Protein AF-A0A7R8HCE3-F1 (afdb_monomer_lite)

Foldseek 3Di:
DQQADKDKDWDWADDPPDDTDTLFMAIDTQVQLCPDDQSKAAQAWEFTDDPVCPPPGTSDIDGDIDHDDDPPDDDDDDDPPVDDDSDHQVRHPDGPPQDSPHDDDDDDDDDDDDPDDDFPPPPPVVVVCVVPPDDDDRPDFDKDWDDDPRDIDIDHTDDPDD

InterPro domains:
  IPR000008 C2 domain [PF00168] (108-160)
  IPR012968 FerIin domain [PF08151] (49-98)
  IPR012968 FerIin domain [SM01202] (28-98)
  IPR035892 C2 domain superfamily [SSF49562] (6-79)
  IPR035892 C2 domain superfamily [SSF49562] (103-160)
  IPR037721 Ferlin family [PTHR12546] (2-160)

Radius of gyration: 26.59 Å; chains: 1; bounding box: 58×37×77 Å

Structure (mmCIF, N/CA/C/O backbone):
data_AF-A0A7R8HCE3-F1
#
_entry.id   AF-A0A7R8HCE3-F1
#
loop_
_atom_site.group_PDB
_atom_site.id
_atom_site.type_symbol
_atom_site.label_atom_id
_atom_site.label_alt_id
_atom_site.label_comp_id
_atom_site.label_asym_id
_atom_site.label_entity_id
_atom_site.label_seq_id
_atom_site.pdbx_PDB_ins_code
_atom_site.Cartn_x
_atom_site.Cartn_y
_atom_site.Cartn_z
_atom_site.occupancy
_atom_site.B_iso_or_equiv
_atom_site.auth_seq_id
_atom_site.auth_comp_id
_atom_site.auth_asym_id
_atom_site.auth_atom_id
_atom_site.pdbx_PDB_model_num
ATOM 1 N N . MET A 1 1 ? -14.133 4.708 -7.819 1.00 62.88 1 MET A N 1
ATOM 2 C CA . MET A 1 1 ? -15.234 4.477 -6.856 1.00 62.88 1 MET A CA 1
ATOM 3 C C . MET A 1 1 ? -14.655 4.618 -5.439 1.00 62.88 1 MET A C 1
ATOM 5 O O . MET A 1 1 ? -13.479 4.948 -5.345 1.00 62.88 1 MET A O 1
ATOM 9 N N . LEU A 1 2 ? -15.418 4.505 -4.338 1.00 77.56 2 LEU A N 1
ATOM 10 C CA . LEU A 1 2 ? -14.842 4.627 -2.975 1.00 77.56 2 LEU A CA 1
ATOM 11 C C . LEU A 1 2 ? -13.854 3.487 -2.671 1.00 77.56 2 LEU A C 1
ATOM 13 O O . LEU A 1 2 ? -12.803 3.730 -2.089 1.00 77.56 2 LEU A O 1
ATOM 17 N N . TYR A 1 3 ? -14.190 2.280 -3.123 1.00 80.31 3 TYR A N 1
ATOM 18 C CA . TYR A 1 3 ? -13.468 1.037 -2.859 1.00 80.31 3 TYR A CA 1
ATOM 19 C C . TYR A 1 3 ? -12.022 1.025 -3.380 1.00 80.31 3 TYR A C 1
ATOM 21 O O . TYR A 1 3 ? -11.148 0.482 -2.720 1.00 80.31 3 TYR A O 1
ATOM 29 N N . ASP A 1 4 ? -11.739 1.720 -4.486 1.00 85.25 4 ASP A N 1
ATOM 30 C CA . ASP A 1 4 ? -10.393 1.776 -5.084 1.00 85.25 4 ASP A CA 1
ATOM 31 C C . ASP A 1 4 ? -9.447 2.763 -4.376 1.00 85.25 4 ASP A C 1
ATOM 33 O O . ASP A 1 4 ? -8.289 2.927 -4.772 1.00 85.25 4 ASP A O 1
ATOM 37 N N . LYS A 1 5 ? -9.938 3.510 -3.377 1.00 91.88 5 LYS A N 1
ATOM 38 C CA . LYS A 1 5 ? -9.103 4.474 -2.655 1.00 91.88 5 LYS A CA 1
ATOM 39 C C . LYS A 1 5 ? -8.117 3.741 -1.755 1.00 91.88 5 LYS A C 1
ATOM 41 O O . LYS A 1 5 ? -8.475 2.785 -1.083 1.00 91.88 5 LYS A O 1
ATOM 46 N N . ILE A 1 6 ? -6.888 4.247 -1.700 1.00 91.62 6 ILE A N 1
ATOM 47 C CA . ILE A 1 6 ? -5.819 3.688 -0.872 1.00 91.62 6 ILE A CA 1
ATOM 48 C C . ILE A 1 6 ? -5.740 4.434 0.458 1.00 91.62 6 ILE A C 1
ATOM 50 O O . ILE A 1 6 ? -5.574 5.655 0.490 1.00 91.62 6 ILE A O 1
ATOM 54 N N . ILE A 1 7 ? -5.794 3.686 1.552 1.00 93.50 7 ILE A N 1
ATOM 55 C CA . ILE A 1 7 ? -5.424 4.125 2.893 1.00 93.50 7 ILE A CA 1
ATOM 56 C C . ILE A 1 7 ? -3.907 3.958 3.023 1.00 93.50 7 ILE A C 1
ATOM 58 O O . ILE A 1 7 ? -3.357 2.891 2.751 1.00 93.50 7 ILE A O 1
ATOM 62 N N . THR A 1 8 ? -3.212 5.026 3.417 1.00 93.94 8 THR A N 1
ATOM 63 C CA . THR A 1 8 ? -1.763 5.000 3.664 1.00 93.94 8 THR A CA 1
ATOM 64 C C . THR A 1 8 ? -1.494 5.329 5.124 1.00 93.94 8 THR A C 1
ATOM 66 O O . THR A 1 8 ? -1.828 6.419 5.584 1.00 93.94 8 THR A O 1
ATOM 69 N N . LEU A 1 9 ? -0.861 4.398 5.832 1.00 94.69 9 LEU A N 1
ATOM 70 C CA . LEU A 1 9 ? -0.357 4.588 7.186 1.00 94.69 9 LEU A CA 1
ATOM 71 C C . LEU A 1 9 ? 1.145 4.854 7.098 1.00 94.69 9 LEU A C 1
ATOM 73 O O . LEU A 1 9 ? 1.874 4.041 6.531 1.00 94.69 9 LEU A O 1
ATOM 77 N N . SER A 1 10 ? 1.612 5.974 7.646 1.00 93.75 10 SER A N 1
ATOM 78 C CA . SER A 1 10 ? 3.024 6.369 7.592 1.00 93.75 10 SER A CA 1
ATOM 79 C C . SER A 1 10 ? 3.507 6.825 8.959 1.00 93.75 10 SER A C 1
ATOM 81 O O . SER A 1 10 ? 2.860 7.646 9.607 1.00 93.75 10 SER A O 1
ATOM 83 N N . VAL A 1 11 ? 4.684 6.352 9.361 1.00 93.94 11 VAL A N 1
ATOM 84 C CA . VAL A 1 11 ? 5.384 6.842 10.552 1.00 93.94 11 VAL A CA 1
ATOM 85 C C . VAL A 1 11 ? 6.471 7.806 10.103 1.00 93.94 11 VAL A C 1
ATOM 87 O O . VAL A 1 11 ? 7.318 7.456 9.281 1.00 93.94 11 VAL A O 1
ATOM 90 N N . LEU A 1 12 ? 6.445 9.029 10.633 1.00 92.44 12 LEU A N 1
ATOM 91 C CA . LEU A 1 12 ? 7.403 10.074 10.289 1.00 92.44 12 LEU A CA 1
ATOM 92 C C . LEU A 1 12 ? 8.221 10.480 11.509 1.00 92.44 12 LEU A C 1
ATOM 94 O O . LEU A 1 12 ? 7.680 10.737 12.583 1.00 92.44 12 LEU A O 1
ATOM 98 N N . GLN A 1 13 ? 9.525 10.630 11.313 1.00 87.69 13 GLN A N 1
ATOM 99 C CA . GLN A 1 13 ? 10.395 11.283 12.275 1.00 87.69 13 GLN A CA 1
ATOM 100 C C . GLN A 1 13 ? 10.434 12.781 11.984 1.00 87.69 13 GLN A C 1
ATOM 102 O O . GLN A 1 13 ? 10.947 13.218 10.948 1.00 87.69 13 GLN A O 1
ATOM 107 N N . ARG A 1 14 ? 9.909 13.588 12.910 1.00 84.25 14 ARG A N 1
ATOM 108 C CA . ARG A 1 14 ? 9.976 15.049 12.805 1.00 84.25 14 ARG A CA 1
ATOM 109 C C . ARG A 1 14 ? 11.411 15.526 13.039 1.00 84.25 14 ARG A C 1
ATOM 111 O O . ARG A 1 14 ? 12.069 15.098 13.984 1.00 84.25 14 ARG A O 1
ATOM 118 N N . HIS A 1 15 ? 11.883 16.441 12.199 1.00 81.44 15 HIS A N 1
ATOM 119 C CA . HIS A 1 15 ? 13.077 17.245 12.453 1.00 81.44 15 HIS A CA 1
ATOM 120 C C . HIS A 1 15 ? 12.682 18.720 12.492 1.00 81.44 15 HIS A C 1
ATOM 122 O O . HIS A 1 15 ? 11.789 19.146 11.766 1.00 81.44 15 HIS A O 1
ATOM 128 N N . PHE A 1 16 ? 13.342 19.503 13.345 1.00 72.94 16 PHE A N 1
ATOM 129 C CA . PHE A 1 16 ? 12.984 20.905 13.587 1.00 72.94 16 PHE A CA 1
ATOM 130 C C . PHE A 1 16 ? 13.136 21.804 12.339 1.00 72.94 16 PHE A C 1
ATOM 132 O O . PHE A 1 16 ? 12.415 22.785 12.211 1.00 72.94 16 PHE A O 1
ATOM 139 N N . LEU A 1 17 ? 14.026 21.446 11.399 1.00 76.31 17 LEU A N 1
ATOM 140 C CA . LEU A 1 17 ? 14.407 22.280 10.242 1.00 76.31 17 LEU A CA 1
ATOM 141 C C . LEU A 1 17 ? 14.219 21.608 8.868 1.00 76.31 17 LEU A C 1
ATOM 143 O O . LEU A 1 17 ? 14.618 22.169 7.850 1.00 76.31 17 LEU A O 1
ATOM 147 N N . ARG A 1 18 ? 13.666 20.392 8.807 1.00 73.06 18 ARG A N 1
ATOM 148 C CA . ARG A 1 18 ? 13.462 19.645 7.552 1.00 73.06 18 ARG A CA 1
ATOM 149 C C . ARG A 1 18 ? 12.107 18.953 7.559 1.00 73.06 18 ARG A C 1
ATOM 151 O O . ARG A 1 18 ? 11.611 18.573 8.619 1.00 73.06 18 ARG A O 1
ATOM 158 N N . THR A 1 19 ? 11.547 18.746 6.369 1.00 73.06 19 THR A N 1
ATOM 159 C CA . THR A 1 19 ? 10.391 17.869 6.160 1.00 73.06 19 THR A CA 1
ATOM 160 C C . THR A 1 19 ? 10.686 16.508 6.797 1.00 73.06 19 THR A C 1
ATOM 162 O O . THR A 1 19 ? 11.785 15.976 6.630 1.00 73.06 19 THR A O 1
ATOM 165 N N . GLY A 1 20 ? 9.750 15.988 7.597 1.00 79.94 20 GLY A N 1
ATOM 166 C CA . GLY A 1 20 ? 9.967 14.766 8.374 1.00 79.94 20 GLY A CA 1
ATOM 167 C C . GLY A 1 20 ? 10.331 13.574 7.487 1.00 79.94 20 GLY A C 1
ATOM 168 O O . GLY A 1 20 ? 9.756 13.402 6.413 1.00 79.94 20 GLY A O 1
ATOM 169 N N . LYS A 1 21 ? 11.285 12.751 7.934 1.00 86.75 21 LYS A N 1
ATOM 170 C CA . LYS A 1 21 ? 11.687 11.529 7.225 1.00 86.75 21 LYS A CA 1
ATOM 171 C C . LYS A 1 21 ? 10.650 10.437 7.484 1.00 86.75 21 LYS A C 1
ATOM 173 O O . LYS A 1 21 ? 10.334 10.175 8.643 1.00 86.75 21 LYS A O 1
ATOM 178 N N . ILE A 1 22 ? 10.155 9.780 6.436 1.00 90.44 22 ILE A N 1
ATOM 179 C CA . ILE A 1 22 ? 9.320 8.581 6.584 1.00 90.44 22 ILE A CA 1
ATOM 180 C C . ILE A 1 22 ? 10.214 7.439 7.083 1.00 90.44 22 ILE A C 1
ATOM 182 O O . ILE A 1 22 ? 11.232 7.129 6.470 1.00 90.44 22 ILE A O 1
ATOM 186 N N . LEU A 1 23 ? 9.854 6.848 8.222 1.00 91.06 23 LEU A N 1
ATOM 187 C CA . LEU A 1 23 ? 10.533 5.680 8.793 1.00 91.06 23 LEU A CA 1
ATOM 188 C C . LEU A 1 23 ? 9.973 4.368 8.240 1.00 91.06 23 LEU A C 1
ATOM 190 O O . LEU A 1 23 ? 10.678 3.367 8.171 1.00 91.06 23 LEU A O 1
ATOM 194 N N . GLY A 1 24 ? 8.704 4.381 7.842 1.00 92.12 24 GLY A N 1
ATOM 195 C CA . GLY A 1 24 ? 8.050 3.254 7.206 1.00 92.12 24 GLY A CA 1
ATOM 196 C C . GLY A 1 24 ? 6.598 3.566 6.880 1.00 92.12 24 GLY A C 1
ATOM 197 O O . GLY A 1 24 ? 6.000 4.493 7.438 1.00 92.12 24 GLY A O 1
ATOM 198 N N . SER A 1 25 ? 6.047 2.794 5.950 1.00 92.94 25 SER A N 1
ATOM 199 C CA . SER A 1 25 ? 4.664 2.924 5.510 1.00 92.94 25 SER A CA 1
ATOM 200 C C . SER A 1 25 ? 4.006 1.571 5.266 1.00 92.94 25 SER A C 1
ATOM 202 O O . SER A 1 25 ? 4.676 0.586 4.941 1.00 92.94 25 SER A O 1
ATOM 204 N N . PHE A 1 26 ? 2.686 1.554 5.405 1.00 91.00 26 PHE A N 1
ATOM 205 C CA . PHE A 1 26 ? 1.801 0.455 5.052 1.00 91.00 26 PHE A CA 1
ATOM 206 C C . PHE A 1 26 ? 0.635 0.999 4.219 1.00 91.00 26 PHE A C 1
ATOM 208 O O . PHE A 1 26 ? 0.189 2.132 4.420 1.00 91.00 26 PHE A O 1
ATOM 215 N N . LYS A 1 27 ? 0.157 0.207 3.259 1.00 90.88 27 LYS A N 1
ATOM 216 C CA . LYS A 1 27 ? -0.935 0.582 2.359 1.00 90.88 27 LYS A CA 1
ATOM 217 C C . LYS A 1 27 ? -1.922 -0.565 2.225 1.00 90.88 27 LYS A C 1
ATOM 219 O O . LYS A 1 27 ? -1.506 -1.712 2.090 1.00 90.88 27 LYS A O 1
ATOM 224 N N . LEU A 1 28 ? -3.197 -0.210 2.193 1.00 91.19 28 LEU A N 1
ATOM 225 C CA . LEU A 1 28 ? -4.324 -1.076 1.874 1.00 91.19 28 LEU A CA 1
ATOM 226 C C . LEU A 1 28 ? -5.386 -0.250 1.149 1.00 91.19 28 LEU A C 1
ATOM 228 O O . LEU A 1 28 ? -5.404 0.974 1.275 1.00 91.19 28 LEU A O 1
ATOM 232 N N . ASP A 1 29 ? -6.263 -0.879 0.387 1.00 91.19 29 ASP A N 1
ATOM 233 C CA . ASP A 1 29 ? -7.425 -0.208 -0.189 1.00 91.19 29 ASP A CA 1
ATOM 234 C C . ASP A 1 29 ? -8.612 -0.183 0.790 1.00 91.19 29 ASP A C 1
ATOM 236 O O . ASP A 1 29 ? -8.671 -0.931 1.768 1.00 91.19 29 ASP A O 1
ATOM 240 N N . VAL A 1 30 ? -9.566 0.713 0.538 1.00 92.94 30 VAL A N 1
ATOM 241 C CA . VAL A 1 30 ? -10.784 0.847 1.348 1.00 92.94 30 VAL A CA 1
ATOM 242 C C . VAL A 1 30 ? -11.661 -0.405 1.253 1.00 92.94 30 VAL A C 1
ATOM 244 O O . VAL A 1 30 ? -12.321 -0.745 2.235 1.00 92.94 30 VAL A O 1
ATOM 247 N N . ALA A 1 31 ? -11.669 -1.106 0.115 1.00 91.19 31 ALA A N 1
ATOM 248 C CA . ALA A 1 31 ? -12.454 -2.330 -0.048 1.00 91.19 31 ALA A CA 1
ATOM 249 C C . ALA A 1 31 ? -12.016 -3.430 0.925 1.00 91.19 31 ALA A C 1
ATOM 251 O O . ALA A 1 31 ? -12.875 -4.110 1.477 1.00 91.19 31 ALA A O 1
ATOM 252 N N . THR A 1 32 ? -10.716 -3.529 1.203 1.00 91.44 32 THR A N 1
ATOM 253 C CA . THR A 1 32 ? -10.154 -4.456 2.196 1.00 91.44 32 THR A CA 1
ATOM 254 C C . THR A 1 32 ? -10.725 -4.231 3.601 1.00 91.44 32 THR A C 1
ATOM 256 O O . THR A 1 32 ? -10.975 -5.191 4.318 1.00 91.44 32 THR A O 1
ATOM 259 N N . VAL A 1 33 ? -10.958 -2.982 4.025 1.00 91.94 33 VAL A N 1
ATOM 260 C CA . VAL A 1 33 ? -11.590 -2.717 5.336 1.00 91.94 33 VAL A CA 1
ATOM 261 C C . VAL A 1 33 ? -13.091 -3.000 5.272 1.00 91.94 33 VAL A C 1
ATOM 263 O O . VAL A 1 33 ? -13.661 -3.580 6.189 1.00 91.94 33 VAL A O 1
ATOM 266 N N . MET A 1 34 ? -13.732 -2.622 4.163 1.00 90.38 34 MET A N 1
ATOM 267 C CA . MET A 1 34 ? -15.163 -2.842 3.939 1.00 90.38 34 MET A CA 1
ATOM 268 C C . MET A 1 34 ? -15.542 -4.327 3.859 1.00 90.38 34 MET A C 1
ATOM 270 O O . MET A 1 34 ? -16.690 -4.654 4.146 1.00 90.38 34 MET A O 1
ATOM 274 N N . SER A 1 35 ? -14.627 -5.224 3.475 1.00 90.44 35 SER A N 1
ATOM 275 C CA . SER A 1 35 ? -14.895 -6.668 3.428 1.00 90.44 35 SER A CA 1
ATOM 276 C C . SER A 1 35 ? -14.912 -7.334 4.805 1.00 90.44 35 SER A C 1
ATOM 278 O O . SER A 1 35 ? -15.423 -8.447 4.924 1.00 90.44 35 SER A O 1
ATOM 280 N N . GLN A 1 36 ? -14.383 -6.673 5.838 1.00 88.69 36 GLN A N 1
ATOM 281 C CA . GLN A 1 36 ? -14.373 -7.203 7.198 1.00 88.69 36 GLN A CA 1
ATOM 282 C C . GLN A 1 36 ? -15.753 -7.126 7.851 1.00 88.69 36 GLN A C 1
ATOM 284 O O . GLN A 1 36 ? -16.592 -6.290 7.498 1.00 88.69 36 GLN A O 1
ATOM 289 N N . GLU A 1 37 ? -15.955 -7.972 8.863 1.00 87.25 37 GLU A N 1
ATOM 290 C CA . GLU A 1 37 ? -17.100 -7.849 9.758 1.00 87.25 37 GLU A CA 1
ATOM 291 C C . GLU A 1 37 ? -17.139 -6.433 10.344 1.00 87.25 37 GLU A C 1
ATOM 293 O O . GLU A 1 37 ? -16.124 -5.883 10.775 1.00 87.25 37 GLU A O 1
ATOM 298 N N . ASP A 1 38 ? -18.320 -5.819 10.306 1.00 89.06 38 ASP A N 1
ATOM 299 C CA . ASP A 1 38 ? -18.557 -4.459 10.793 1.00 89.06 38 ASP A CA 1
ATOM 300 C C . ASP A 1 38 ? -17.710 -3.360 10.132 1.00 89.06 38 ASP A C 1
ATOM 302 O O . ASP A 1 38 ? -17.602 -2.258 10.671 1.00 89.06 38 ASP A O 1
ATOM 306 N N . HIS A 1 39 ? -17.144 -3.644 8.954 1.00 91.25 39 HIS A N 1
ATOM 307 C CA . HIS A 1 39 ? -16.309 -2.718 8.185 1.00 91.25 39 HIS A CA 1
ATOM 308 C C . HIS A 1 39 ? -15.143 -2.154 9.010 1.00 91.25 39 HIS A C 1
ATOM 310 O O . HIS A 1 39 ? -14.792 -0.973 8.892 1.00 91.25 39 HIS A O 1
ATOM 316 N N . GLN A 1 40 ? -14.557 -2.993 9.875 1.00 90.69 40 GLN A N 1
ATOM 317 C CA . GLN A 1 40 ? -13.515 -2.572 10.802 1.00 90.69 40 GLN A CA 1
ATOM 318 C C . GLN A 1 40 ? -12.368 -3.574 10.965 1.00 90.69 40 GLN A C 1
ATOM 320 O O . GLN A 1 40 ? -12.539 -4.788 10.950 1.00 90.69 40 GLN A O 1
ATOM 325 N N . PHE A 1 41 ? -11.186 -3.024 11.222 1.00 90.88 41 PHE A N 1
ATOM 326 C CA . PHE A 1 41 ? -10.060 -3.693 11.849 1.00 90.88 41 PHE A CA 1
ATOM 327 C C . PHE A 1 41 ? -9.926 -3.190 13.283 1.00 90.88 41 PHE A C 1
ATOM 329 O O . PHE A 1 41 ? -9.936 -1.981 13.517 1.00 90.88 41 PHE A O 1
ATOM 336 N N . TYR A 1 42 ? -9.747 -4.117 14.219 1.00 89.25 42 TYR A N 1
ATOM 337 C CA . TYR A 1 42 ? -9.495 -3.822 15.624 1.00 89.25 42 TYR A CA 1
ATOM 338 C C . TYR A 1 42 ? -8.207 -4.505 16.078 1.00 89.25 42 TYR A C 1
ATOM 340 O O . TYR A 1 42 ? -7.989 -5.681 15.776 1.00 89.25 42 TYR A O 1
ATOM 348 N N . HIS A 1 43 ? -7.352 -3.755 16.770 1.00 89.81 43 HIS A N 1
ATOM 349 C CA . HIS A 1 43 ? -6.081 -4.197 17.335 1.00 89.81 43 HIS A CA 1
ATOM 350 C C . HIS A 1 43 ? -5.169 -4.911 16.325 1.00 89.81 43 HIS A C 1
ATOM 352 O O . HIS A 1 43 ? -4.454 -5.851 16.671 1.00 89.81 43 HIS A O 1
ATOM 358 N N . LYS A 1 44 ? -5.156 -4.440 15.071 1.00 91.19 44 LYS A N 1
ATOM 359 C CA . LYS A 1 44 ? -4.327 -5.027 14.013 1.00 91.19 44 LYS A CA 1
ATOM 360 C C . LYS A 1 44 ? -2.975 -4.333 13.886 1.00 91.19 44 LYS A C 1
ATOM 362 O O . LYS A 1 44 ? -2.864 -3.113 14.014 1.00 91.19 44 LYS A O 1
ATOM 367 N N . TRP A 1 45 ? -1.947 -5.118 13.584 1.00 93.19 45 TRP A N 1
ATOM 368 C CA . TRP A 1 45 ? -0.565 -4.674 13.433 1.00 93.19 45 TRP A CA 1
ATOM 369 C C . TRP A 1 45 ? -0.188 -4.521 11.961 1.00 93.19 45 TRP A C 1
ATOM 371 O O . TRP A 1 45 ? -0.009 -5.494 11.232 1.00 93.19 45 TRP A O 1
ATOM 381 N N . ALA A 1 46 ? -0.025 -3.282 11.511 1.00 92.88 46 ALA A N 1
ATOM 382 C CA . ALA A 1 46 ? 0.474 -2.974 10.180 1.00 92.88 46 ALA A CA 1
ATOM 383 C C . ALA A 1 46 ? 2.006 -3.094 10.139 1.00 92.88 46 ALA A C 1
ATOM 385 O O . ALA A 1 46 ? 2.714 -2.347 10.818 1.00 92.88 46 ALA A O 1
ATOM 386 N N . LEU A 1 47 ? 2.523 -4.008 9.315 1.00 90.69 47 LEU A N 1
ATOM 387 C CA . LEU A 1 47 ? 3.959 -4.167 9.078 1.00 90.69 47 LEU A CA 1
ATOM 388 C C . LEU A 1 47 ? 4.472 -3.026 8.191 1.00 90.69 47 LEU A C 1
ATOM 390 O O . LEU A 1 47 ? 4.117 -2.914 7.015 1.00 90.69 47 LEU A O 1
ATOM 394 N N . LEU A 1 48 ? 5.329 -2.177 8.748 1.00 90.94 48 LEU A N 1
ATOM 395 C CA . LEU A 1 48 ? 5.879 -1.017 8.059 1.00 90.94 48 LEU A CA 1
ATOM 396 C C . LEU A 1 48 ? 7.068 -1.424 7.192 1.00 90.94 48 LEU A C 1
ATOM 398 O O . LEU A 1 48 ? 8.006 -2.067 7.662 1.00 90.94 48 LEU A O 1
ATOM 402 N N . THR A 1 49 ? 7.069 -0.983 5.938 1.00 87.94 49 THR A N 1
ATOM 403 C CA . THR A 1 49 ? 8.216 -1.112 5.028 1.00 87.94 49 THR A CA 1
ATOM 404 C C . THR A 1 49 ? 8.724 0.257 4.614 1.00 87.94 49 THR A C 1
ATOM 406 O O . THR A 1 49 ? 7.945 1.212 4.538 1.00 87.94 49 THR A O 1
ATOM 409 N N . ASP A 1 50 ? 10.017 0.356 4.326 1.00 87.75 50 ASP A N 1
ATOM 410 C CA . ASP A 1 50 ? 10.580 1.563 3.729 1.00 87.75 50 ASP A CA 1
ATOM 411 C C . ASP A 1 50 ? 10.059 1.689 2.286 1.00 87.75 50 ASP A C 1
ATOM 413 O O . ASP A 1 50 ? 10.270 0.770 1.489 1.00 87.75 50 ASP A O 1
ATOM 417 N N . PRO A 1 51 ? 9.328 2.765 1.942 1.00 81.00 51 PRO A N 1
ATOM 418 C CA . PRO A 1 51 ? 8.812 2.943 0.588 1.00 81.00 51 PRO A CA 1
ATOM 419 C C . PRO A 1 51 ? 9.925 3.095 -0.460 1.00 81.00 51 PRO A C 1
ATOM 421 O O . PRO A 1 51 ? 9.684 2.777 -1.625 1.00 81.00 51 PRO A O 1
ATOM 424 N N . ASP A 1 52 ? 11.120 3.535 -0.055 1.00 83.94 52 ASP A N 1
ATOM 425 C CA . ASP A 1 52 ? 12.274 3.726 -0.937 1.00 83.94 52 ASP A CA 1
ATOM 426 C C . ASP A 1 52 ? 13.198 2.491 -0.964 1.00 83.94 52 ASP A C 1
ATOM 428 O O . ASP A 1 52 ? 14.031 2.352 -1.862 1.00 83.94 52 ASP A O 1
ATOM 432 N N . ASP A 1 53 ? 13.027 1.559 -0.019 1.00 82.62 53 ASP A N 1
ATOM 433 C CA . ASP A 1 53 ? 13.765 0.295 0.062 1.00 82.62 53 ASP A CA 1
ATOM 434 C C . ASP A 1 53 ? 12.828 -0.890 0.340 1.00 82.62 53 ASP A C 1
ATOM 436 O O . ASP A 1 53 ? 12.717 -1.420 1.450 1.00 82.62 53 ASP A O 1
ATOM 440 N N . ILE A 1 54 ? 12.201 -1.374 -0.732 1.00 69.81 54 ILE A N 1
ATOM 441 C CA . ILE A 1 54 ? 11.332 -2.556 -0.695 1.00 69.81 54 ILE A CA 1
ATOM 442 C C . ILE A 1 54 ? 12.082 -3.862 -0.369 1.00 69.81 54 ILE A C 1
ATOM 444 O O . ILE A 1 54 ? 11.450 -4.887 -0.109 1.00 69.81 54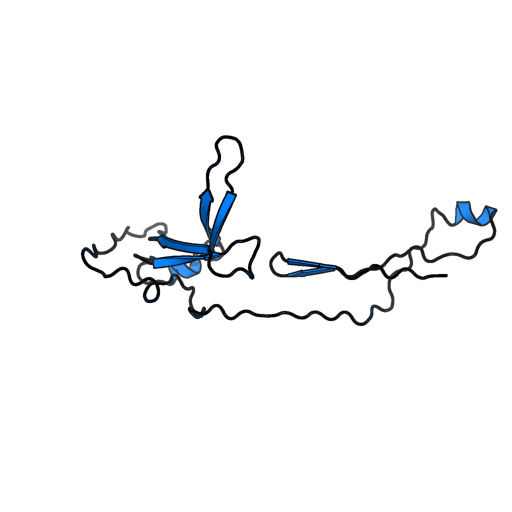 ILE A O 1
ATOM 448 N N . THR A 1 55 ? 13.420 -3.865 -0.419 1.00 76.31 55 THR A N 1
ATOM 449 C CA . THR A 1 55 ? 14.244 -5.065 -0.195 1.00 76.31 55 THR A CA 1
ATOM 450 C C . THR A 1 55 ? 14.724 -5.203 1.243 1.00 76.31 55 THR A C 1
ATOM 452 O O . THR A 1 55 ? 14.969 -6.325 1.698 1.00 76.31 55 THR A O 1
ATOM 455 N N . GLY A 1 56 ? 14.790 -4.088 1.972 1.00 79.69 56 GLY A N 1
ATOM 456 C CA . GLY A 1 56 ? 15.325 -3.984 3.326 1.00 79.69 56 GLY A CA 1
ATOM 457 C C . GLY A 1 56 ? 14.435 -4.524 4.438 1.00 79.69 56 GLY A C 1
ATOM 458 O O . GLY A 1 56 ? 14.735 -4.268 5.603 1.00 79.69 56 GLY A O 1
ATOM 459 N N . GLY A 1 57 ? 13.362 -5.242 4.097 1.00 81.81 57 GLY A N 1
ATOM 460 C CA . GLY A 1 57 ? 12.496 -5.931 5.052 1.00 81.81 57 GLY A CA 1
ATOM 461 C C . GLY A 1 57 ? 11.651 -5.004 5.941 1.00 81.81 57 GLY A C 1
ATOM 462 O O . GLY A 1 57 ? 11.520 -3.809 5.655 1.00 81.81 57 GLY A O 1
ATOM 463 N N . PRO A 1 58 ? 11.041 -5.565 7.003 1.00 87.06 58 PRO A N 1
ATOM 464 C CA . PRO A 1 58 ? 10.234 -4.809 7.958 1.00 87.06 58 PRO A CA 1
ATOM 465 C C . PRO A 1 58 ? 11.059 -3.730 8.677 1.00 87.06 58 PRO A C 1
ATOM 467 O O . PRO A 1 58 ? 12.181 -3.984 9.113 1.00 87.06 58 PRO A O 1
ATOM 470 N N . LYS A 1 59 ? 10.498 -2.525 8.823 1.00 90.19 59 LYS A N 1
ATOM 471 C CA . LYS A 1 59 ? 11.078 -1.408 9.595 1.00 90.19 59 LYS A CA 1
ATOM 472 C C . LYS A 1 59 ? 10.449 -1.248 10.983 1.00 90.19 59 LYS A C 1
ATOM 474 O O . LYS A 1 59 ? 10.976 -0.510 11.808 1.00 90.19 59 LYS A O 1
ATOM 479 N N . GLY A 1 60 ? 9.333 -1.926 11.235 1.00 90.69 60 GLY A N 1
ATOM 480 C CA . GLY A 1 60 ? 8.598 -1.906 12.496 1.00 90.69 60 GLY A CA 1
ATOM 481 C C . GLY A 1 60 ? 7.132 -2.273 12.288 1.00 90.69 60 GLY A C 1
ATOM 482 O O . GLY A 1 60 ? 6.725 -2.600 11.172 1.00 90.69 60 GLY A O 1
ATOM 483 N N . TYR A 1 61 ? 6.342 -2.175 13.353 1.00 92.50 61 TYR A N 1
ATOM 484 C CA . TYR A 1 61 ? 4.908 -2.451 13.332 1.00 92.50 61 TYR A CA 1
ATOM 485 C C . TYR A 1 61 ? 4.134 -1.267 13.913 1.00 92.50 61 TYR A C 1
ATOM 487 O O . TYR A 1 61 ? 4.605 -0.599 14.835 1.00 92.50 61 TYR A O 1
ATOM 495 N N . LEU A 1 62 ? 2.948 -1.007 13.369 1.00 93.94 62 LEU A N 1
ATOM 496 C CA . LEU A 1 62 ? 2.013 0.003 13.856 1.00 93.94 62 LEU A CA 1
ATOM 497 C C . LEU A 1 62 ? 0.702 -0.681 14.248 1.00 93.94 62 LEU A C 1
ATOM 499 O O . LEU A 1 62 ? 0.007 -1.196 13.376 1.00 93.94 62 LEU A O 1
ATOM 503 N N . LYS A 1 63 ? 0.355 -0.667 15.538 1.00 93.94 63 LYS A N 1
ATOM 504 C CA . LYS A 1 63 ? -0.972 -1.099 15.996 1.00 93.94 63 LYS A CA 1
ATOM 505 C C . LYS A 1 63 ? -2.002 -0.040 15.621 1.00 93.94 63 LYS A C 1
ATOM 507 O O . LYS A 1 63 ? -1.778 1.147 15.870 1.00 93.94 63 LYS A O 1
ATOM 512 N N . CYS A 1 64 ? -3.107 -0.449 15.013 1.00 92.44 64 CYS A N 1
ATOM 513 C CA . CYS A 1 64 ? -4.158 0.464 14.589 1.00 92.44 64 CYS A CA 1
ATOM 514 C C . CYS A 1 64 ? -5.542 -0.183 14.602 1.00 92.44 64 CYS A C 1
ATOM 516 O O . CYS A 1 64 ? -5.692 -1.382 14.358 1.00 92.44 64 CYS A O 1
ATOM 518 N N . ASP A 1 65 ? -6.533 0.677 14.821 1.00 92.19 65 ASP A N 1
ATOM 519 C CA . ASP A 1 65 ? -7.943 0.400 14.589 1.00 92.19 65 ASP A CA 1
ATOM 520 C C . ASP A 1 65 ? -8.375 1.225 13.375 1.00 92.19 65 ASP A C 1
ATOM 522 O O . ASP A 1 65 ? -8.046 2.412 13.270 1.00 92.19 65 ASP A O 1
ATOM 526 N N . ILE A 1 66 ? -9.084 0.606 12.436 1.00 92.75 66 ILE A N 1
ATOM 527 C CA . ILE A 1 66 ? -9.534 1.251 11.199 1.00 92.75 66 ILE A CA 1
ATOM 528 C C . ILE A 1 66 ? -10.997 0.891 11.003 1.00 92.75 66 ILE A C 1
ATOM 530 O O . ILE A 1 66 ? -11.313 -0.285 10.939 1.00 92.75 66 ILE A O 1
ATOM 534 N N . ASN A 1 67 ? -11.880 1.876 10.866 1.00 91.81 67 ASN A N 1
ATOM 535 C CA . ASN A 1 67 ? -13.295 1.651 10.571 1.00 91.81 67 ASN A CA 1
ATOM 536 C C . ASN A 1 67 ? -13.706 2.526 9.380 1.00 91.81 67 ASN A C 1
ATOM 538 O O . ASN A 1 67 ? -13.330 3.703 9.313 1.00 91.81 67 ASN A O 1
ATOM 542 N N . VAL A 1 68 ? -14.445 1.951 8.432 1.00 91.81 68 VAL A N 1
ATOM 543 C CA . VAL A 1 68 ? -15.038 2.675 7.306 1.00 91.81 68 VAL A CA 1
ATOM 544 C C . VAL A 1 68 ? -16.549 2.763 7.503 1.00 91.81 68 VAL A C 1
ATOM 546 O O . VAL A 1 68 ? -17.264 1.775 7.402 1.00 91.81 68 VAL A O 1
ATOM 549 N N . ILE A 1 69 ? -17.035 3.984 7.726 1.00 90.31 69 ILE A N 1
ATOM 550 C CA . ILE A 1 69 ? -18.454 4.275 7.958 1.00 90.31 69 ILE A CA 1
ATOM 551 C C . ILE A 1 69 ? -19.040 4.909 6.696 1.00 90.31 69 ILE A C 1
ATOM 553 O O . ILE A 1 69 ? -18.529 5.927 6.212 1.00 90.31 69 ILE A O 1
ATOM 557 N N . THR A 1 70 ? -20.127 4.344 6.171 1.00 86.50 70 THR A N 1
ATOM 558 C CA . THR A 1 70 ? -20.862 4.914 5.038 1.00 86.50 70 THR A CA 1
ATOM 559 C C . THR A 1 70 ? -22.138 5.629 5.490 1.00 86.50 70 THR A C 1
ATOM 561 O O . THR A 1 70 ? -22.550 5.590 6.651 1.00 86.50 70 THR A O 1
ATOM 564 N N . LYS A 1 71 ? -22.753 6.395 4.582 1.00 88.06 71 LYS A N 1
ATOM 565 C CA . LYS A 1 71 ? -23.946 7.182 4.910 1.00 88.06 71 LYS A CA 1
ATOM 566 C C . LYS A 1 71 ? -25.107 6.245 5.256 1.00 88.06 71 LYS A C 1
ATOM 568 O O . LYS A 1 71 ? -25.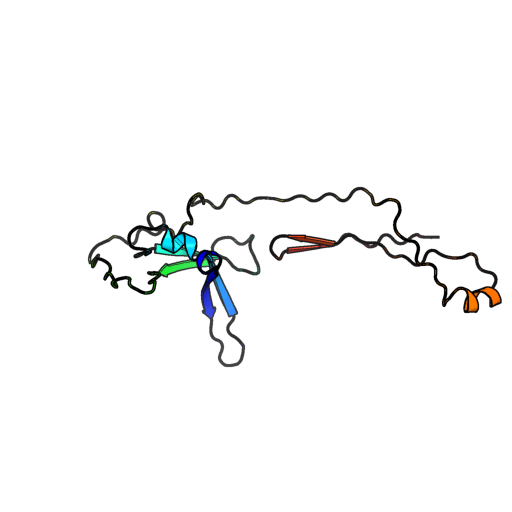639 5.590 4.368 1.00 88.06 71 LYS A O 1
ATOM 573 N N . GLY A 1 72 ? -25.557 6.304 6.507 1.00 84.94 72 GLY A N 1
ATOM 574 C CA . GLY A 1 72 ? -26.650 5.475 7.021 1.00 84.94 72 GLY A CA 1
ATOM 575 C C . GLY A 1 72 ? -26.185 4.365 7.963 1.00 84.94 72 GLY A C 1
ATOM 576 O O . GLY A 1 72 ? -27.032 3.774 8.627 1.00 84.94 72 GLY A O 1
ATOM 577 N N . ASP A 1 73 ? -24.875 4.139 8.082 1.00 84.38 73 ASP A N 1
ATOM 578 C CA . ASP A 1 73 ? -24.329 3.150 9.007 1.00 84.38 73 ASP A CA 1
ATOM 579 C C . ASP A 1 73 ? -24.335 3.674 10.447 1.00 84.38 73 ASP A C 1
ATOM 581 O O . ASP A 1 73 ? -24.030 4.840 10.721 1.00 84.38 73 ASP A O 1
ATOM 585 N N . ALA A 1 74 ? -24.661 2.790 11.389 1.00 81.06 74 ALA A N 1
ATOM 586 C CA . ALA A 1 74 ? -24.489 3.054 12.809 1.00 81.06 74 ALA A CA 1
ATOM 587 C C . ALA A 1 74 ? -23.022 2.826 13.200 1.00 81.06 74 ALA A C 1
ATOM 589 O O . ALA A 1 74 ? -22.444 1.789 12.880 1.00 81.06 74 ALA A O 1
ATOM 590 N N . VAL A 1 75 ? -22.427 3.774 13.930 1.00 77.75 75 VAL A N 1
ATOM 591 C CA . VAL A 1 75 ? -21.064 3.614 14.452 1.00 77.75 75 VAL A CA 1
ATOM 592 C C . VAL A 1 75 ? -21.068 2.524 15.519 1.00 77.75 75 VAL A C 1
ATOM 594 O O . VAL A 1 75 ? -21.660 2.697 16.586 1.00 77.75 75 VAL A O 1
ATOM 597 N N . LYS A 1 76 ? -20.403 1.404 15.238 1.00 77.94 76 LYS A N 1
ATOM 598 C CA . LYS A 1 76 ? -20.173 0.344 16.219 1.00 77.94 76 LYS A CA 1
ATOM 599 C C . LYS A 1 76 ? -18.910 0.651 17.015 1.00 77.94 76 LYS A C 1
ATOM 601 O O . LYS A 1 76 ? -17.875 0.992 16.449 1.00 77.94 76 LYS A O 1
ATOM 606 N N . ILE A 1 77 ? -19.015 0.565 18.338 1.00 75.88 77 ILE A N 1
ATOM 607 C CA . ILE A 1 77 ? -17.873 0.725 19.239 1.00 75.88 77 ILE A CA 1
ATOM 608 C C . ILE A 1 77 ? -17.181 -0.639 19.321 1.00 75.88 77 ILE A C 1
ATOM 610 O O . ILE A 1 77 ? -17.866 -1.618 19.634 1.00 75.88 77 ILE A O 1
ATOM 614 N N . PRO A 1 78 ? -15.866 -0.729 19.057 1.00 70.50 78 PRO A N 1
ATOM 615 C CA . PRO A 1 78 ? -15.147 -1.981 19.214 1.00 70.50 78 PRO A CA 1
ATOM 616 C C . PRO A 1 78 ? -15.283 -2.522 20.646 1.00 70.50 78 PRO A C 1
ATOM 618 O O . PRO A 1 78 ? -15.299 -1.73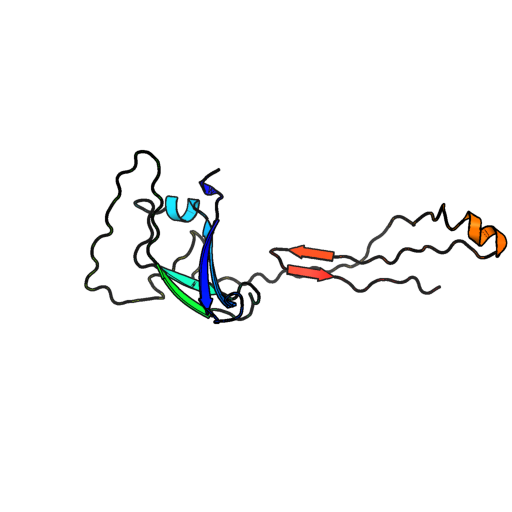4 21.601 1.00 70.50 78 PRO A O 1
ATOM 621 N N . PRO A 1 79 ? -15.391 -3.847 20.829 1.00 70.00 79 PRO A N 1
ATOM 622 C CA . PRO A 1 79 ? -15.424 -4.439 22.158 1.00 70.00 79 PRO A CA 1
ATOM 623 C C . PRO A 1 79 ? -14.146 -4.075 22.926 1.00 70.00 79 PRO A C 1
ATOM 625 O O . PRO A 1 79 ? -13.046 -4.152 22.390 1.00 70.00 79 PRO A O 1
ATOM 628 N N . LYS A 1 80 ? -14.282 -3.680 24.199 1.00 64.56 80 LYS A N 1
ATOM 629 C CA . LYS A 1 80 ? -13.130 -3.431 25.074 1.00 64.56 80 LYS A CA 1
ATOM 630 C C . LYS A 1 80 ? -12.392 -4.748 25.328 1.00 64.56 80 LYS A C 1
ATOM 632 O O . LYS A 1 80 ? -12.818 -5.530 26.176 1.00 64.56 80 LYS A O 1
ATOM 637 N N . SER A 1 81 ? -11.277 -4.985 24.646 1.00 61.72 81 SER A N 1
ATOM 638 C CA . SER A 1 81 ? -10.374 -6.084 24.993 1.00 61.72 81 SER A CA 1
ATOM 639 C C . SER A 1 81 ? -9.412 -5.618 26.093 1.00 61.72 81 SER A C 1
ATOM 641 O O . SER A 1 81 ? -8.305 -5.156 25.822 1.00 61.72 81 SER A O 1
ATOM 643 N N . GLU A 1 82 ? -9.828 -5.682 27.359 1.00 57.44 82 GLU A N 1
ATOM 644 C CA . GLU A 1 82 ? -8.976 -5.250 28.484 1.00 57.44 82 GLU A CA 1
ATOM 645 C C . GLU A 1 82 ? -7.820 -6.229 28.795 1.00 57.44 82 GLU A C 1
ATOM 647 O O . GLU A 1 82 ? -7.049 -5.966 29.717 1.00 57.44 82 GLU A O 1
ATOM 652 N N . ARG A 1 83 ? -7.689 -7.366 28.083 1.00 56.66 83 ARG A N 1
ATOM 653 C CA . ARG A 1 83 ? -6.771 -8.462 28.466 1.00 56.66 83 ARG A CA 1
ATOM 654 C C . ARG A 1 83 ? -6.175 -9.300 27.331 1.00 56.66 83 ARG A C 1
ATOM 656 O O . ARG A 1 83 ? -5.694 -10.394 27.613 1.00 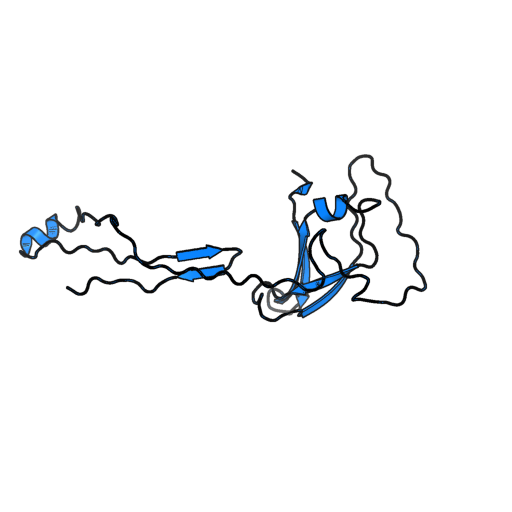56.66 83 ARG A O 1
ATOM 663 N N . ASP A 1 84 ? -6.195 -8.837 26.090 1.00 62.03 84 ASP A N 1
ATOM 664 C CA . ASP A 1 84 ? -5.558 -9.625 25.034 1.00 62.03 84 ASP A CA 1
ATOM 665 C C . ASP A 1 84 ? -4.044 -9.414 25.082 1.00 62.03 84 ASP A C 1
ATOM 667 O O . ASP A 1 84 ? -3.554 -8.283 25.093 1.00 62.03 84 ASP A O 1
ATOM 671 N N . GLU A 1 85 ? -3.311 -10.522 25.178 1.00 67.69 85 GLU A N 1
ATOM 672 C CA . GLU A 1 85 ? -1.863 -10.554 25.002 1.00 67.69 85 GLU A CA 1
ATOM 673 C C . GLU A 1 85 ? -1.552 -9.950 23.621 1.00 67.69 85 GLU A C 1
ATOM 675 O O . GLU A 1 85 ? -2.195 -10.309 22.633 1.00 67.69 85 GLU A O 1
ATOM 680 N N . ASP A 1 86 ? -0.631 -8.981 23.552 1.00 75.88 86 ASP A N 1
ATOM 681 C CA . ASP A 1 86 ? -0.291 -8.262 22.314 1.00 75.88 86 ASP A CA 1
ATOM 682 C C . ASP A 1 86 ? 0.503 -9.174 21.356 1.00 75.88 86 ASP A C 1
ATOM 684 O O . ASP A 1 86 ? 1.699 -8.996 21.119 1.00 75.88 86 ASP A O 1
ATOM 688 N N . ASP A 1 87 ? -0.171 -10.183 20.804 1.00 84.12 87 ASP A N 1
ATOM 689 C CA . ASP A 1 87 ? 0.381 -11.086 19.801 1.00 84.12 87 ASP A CA 1
ATOM 690 C C . ASP A 1 87 ? 0.359 -10.400 18.431 1.00 84.12 87 ASP A C 1
ATOM 692 O O . ASP A 1 87 ? -0.680 -10.286 17.768 1.00 84.12 87 ASP A O 1
ATOM 696 N N . ILE A 1 88 ? 1.533 -9.905 18.033 1.00 84.88 88 ILE A N 1
ATOM 697 C CA . ILE A 1 88 ? 1.750 -9.213 16.761 1.00 84.88 88 ILE A CA 1
ATOM 698 C C . ILE A 1 88 ? 1.486 -10.146 15.581 1.00 84.88 88 ILE A C 1
ATOM 700 O O . ILE A 1 88 ? 0.796 -9.751 14.641 1.00 84.88 88 ILE A O 1
ATOM 704 N N . GLU A 1 89 ? 2.015 -11.367 15.626 1.00 83.31 89 GLU A N 1
ATOM 705 C CA . GLU A 1 89 ? 1.987 -12.298 14.496 1.00 83.31 89 GLU A CA 1
ATOM 706 C C . GLU A 1 89 ? 0.571 -12.840 14.265 1.00 83.31 89 GLU A C 1
ATOM 708 O O . GLU A 1 89 ? 0.125 -12.942 13.120 1.00 83.31 89 GLU A O 1
ATOM 713 N N . ALA A 1 90 ? -0.188 -13.087 15.340 1.00 83.50 90 ALA A N 1
ATOM 714 C CA . ALA A 1 90 ? -1.594 -13.482 15.243 1.00 83.50 90 ALA A CA 1
ATOM 715 C C . ALA A 1 90 ? -2.520 -12.346 14.767 1.00 83.50 90 ALA A C 1
ATOM 717 O O . ALA A 1 90 ? -3.613 -12.607 14.258 1.00 83.50 90 ALA A O 1
ATOM 718 N N . ASN A 1 91 ? -2.103 -11.083 14.911 1.00 87.44 91 ASN A N 1
ATOM 719 C CA . ASN A 1 91 ? -2.929 -9.912 14.606 1.00 87.44 91 ASN A CA 1
ATOM 720 C C . ASN A 1 91 ? -2.360 -9.014 13.506 1.00 87.44 91 ASN A C 1
ATOM 722 O O . ASN A 1 91 ? -2.696 -7.829 13.447 1.00 87.44 91 ASN A O 1
ATOM 726 N N . LEU A 1 92 ? -1.547 -9.553 12.597 1.00 89.69 92 LEU A N 1
ATOM 727 C CA . LEU A 1 92 ? -1.080 -8.787 11.446 1.00 89.69 92 LEU A CA 1
ATOM 728 C C . LEU A 1 92 ? -2.248 -8.274 10.598 1.00 89.69 92 LEU A C 1
ATOM 730 O O . LEU A 1 92 ? -3.231 -8.969 10.335 1.00 89.69 92 LEU A O 1
ATOM 734 N N . LEU A 1 93 ? -2.113 -7.033 10.142 1.00 89.31 93 LEU A N 1
ATOM 735 C CA . LEU A 1 93 ? -3.023 -6.428 9.187 1.00 89.31 93 LEU A CA 1
ATOM 736 C C . LEU A 1 93 ? -2.638 -6.909 7.784 1.00 89.31 93 LEU A C 1
ATOM 738 O O . LEU A 1 93 ? -1.757 -6.343 7.131 1.00 89.31 93 LEU A O 1
ATOM 742 N N . LEU A 1 94 ? -3.289 -7.984 7.343 1.00 79.62 94 LEU A N 1
ATOM 743 C CA . LEU A 1 94 ? -3.068 -8.613 6.045 1.00 79.62 94 LEU A CA 1
ATOM 744 C C . LEU A 1 94 ? -4.326 -8.459 5.181 1.00 79.62 94 LEU A C 1
ATOM 746 O O . LEU A 1 94 ? -5.405 -8.840 5.632 1.00 79.62 94 LEU A O 1
ATOM 750 N N . PRO A 1 95 ? -4.218 -7.909 3.958 1.00 70.94 95 PRO A N 1
ATOM 751 C CA . PRO A 1 95 ? -5.303 -7.987 2.986 1.00 70.94 95 PRO A CA 1
ATOM 752 C C . PRO A 1 95 ? -5.635 -9.444 2.648 1.00 70.94 95 PRO A C 1
ATOM 754 O O . PRO A 1 95 ? -4.752 -10.308 2.678 1.00 70.94 95 PRO A O 1
ATOM 757 N N . ASP A 1 96 ? -6.885 -9.705 2.267 1.00 69.62 96 ASP A N 1
ATOM 758 C CA . ASP A 1 96 ? -7.333 -11.045 1.884 1.00 69.62 96 ASP A CA 1
ATOM 759 C C . ASP A 1 96 ? -6.430 -11.646 0.791 1.00 69.62 96 ASP A C 1
ATOM 761 O O . ASP A 1 96 ? -6.116 -11.015 -0.221 1.00 69.62 96 ASP A O 1
ATOM 765 N N . GLY A 1 97 ? -5.984 -12.885 1.006 1.00 65.88 97 GLY A N 1
ATOM 766 C CA . GLY A 1 97 ? -5.109 -13.603 0.074 1.00 65.88 97 GLY A CA 1
ATOM 767 C C . GLY A 1 97 ? -3.627 -13.212 0.124 1.00 65.88 97 GLY A C 1
ATOM 768 O O . GLY A 1 97 ? -2.838 -13.771 -0.639 1.00 65.88 97 GLY A O 1
ATOM 769 N N . VAL A 1 98 ? -3.218 -12.305 1.019 1.00 65.81 98 VAL A N 1
ATOM 770 C CA . VAL A 1 98 ? -1.804 -11.977 1.244 1.00 65.81 98 VAL A CA 1
ATOM 771 C C . VAL A 1 98 ? -1.273 -12.790 2.431 1.00 65.81 98 VAL A C 1
ATOM 773 O O . VAL A 1 98 ? -1.664 -12.526 3.567 1.00 65.81 98 VAL A O 1
ATOM 776 N N . PRO A 1 99 ? -0.379 -13.773 2.214 1.00 65.94 99 PRO A N 1
ATOM 777 C CA . PRO A 1 99 ? 0.231 -14.505 3.319 1.00 65.94 99 PRO A CA 1
ATOM 778 C C . PRO A 1 99 ? 1.063 -13.574 4.215 1.00 65.94 99 PRO A C 1
ATOM 780 O O . PRO A 1 99 ? 1.640 -12.593 3.739 1.00 65.94 99 PRO A O 1
ATOM 783 N N . ALA A 1 100 ? 1.150 -13.911 5.509 1.00 62.16 100 ALA A N 1
ATOM 784 C CA . ALA A 1 100 ? 1.954 -13.177 6.495 1.00 62.16 100 ALA A CA 1
ATOM 785 C C . ALA A 1 100 ? 3.418 -13.042 6.045 1.00 62.16 100 ALA A C 1
ATOM 787 O O . ALA A 1 100 ? 4.009 -11.960 6.092 1.00 62.16 100 ALA A O 1
ATOM 788 N N . GLU A 1 101 ? 3.973 -14.120 5.484 1.00 62.25 101 GLU A N 1
ATOM 789 C CA . GLU A 1 101 ? 5.182 -14.036 4.678 1.00 62.25 101 GLU A CA 1
ATOM 790 C C . GLU A 1 101 ? 4.866 -13.389 3.331 1.00 62.25 101 GLU A C 1
ATOM 792 O O . GLU A 1 101 ? 4.318 -14.016 2.423 1.00 62.25 101 GLU A O 1
ATOM 797 N N . ARG A 1 102 ? 5.282 -12.131 3.158 1.00 62.56 102 ARG A N 1
ATOM 798 C CA . ARG A 1 102 ? 5.258 -11.492 1.840 1.00 62.56 102 ARG A CA 1
ATOM 799 C C . ARG A 1 102 ? 6.098 -12.304 0.856 1.00 62.56 102 ARG A C 1
ATOM 801 O O . ARG A 1 102 ? 7.330 -12.227 0.867 1.00 62.56 102 ARG A O 1
ATOM 808 N N . GLN A 1 103 ? 5.432 -13.012 -0.053 1.00 58.88 103 GLN A N 1
ATOM 809 C CA . GLN A 1 103 ? 6.094 -13.638 -1.188 1.00 58.88 103 GLN A CA 1
ATOM 810 C C . GLN A 1 103 ? 6.762 -12.553 -2.037 1.00 58.88 103 GLN A C 1
ATOM 812 O O . GLN A 1 103 ? 6.116 -11.690 -2.633 1.00 58.88 103 GLN A O 1
ATOM 817 N N . ARG A 1 104 ? 8.095 -12.577 -2.073 1.00 66.94 104 ARG A N 1
ATOM 818 C CA . ARG A 1 104 ? 8.878 -11.668 -2.908 1.00 66.94 104 ARG A CA 1
ATOM 819 C C . ARG A 1 104 ? 8.822 -12.173 -4.347 1.00 66.94 104 ARG A C 1
ATOM 821 O O . ARG A 1 104 ? 9.398 -13.210 -4.662 1.00 66.94 104 ARG A O 1
ATOM 828 N N . ALA A 1 105 ? 8.176 -11.425 -5.236 1.00 70.69 105 ALA A N 1
ATOM 829 C CA . ALA A 1 105 ? 8.260 -11.685 -6.668 1.00 70.69 105 ALA A CA 1
ATOM 830 C C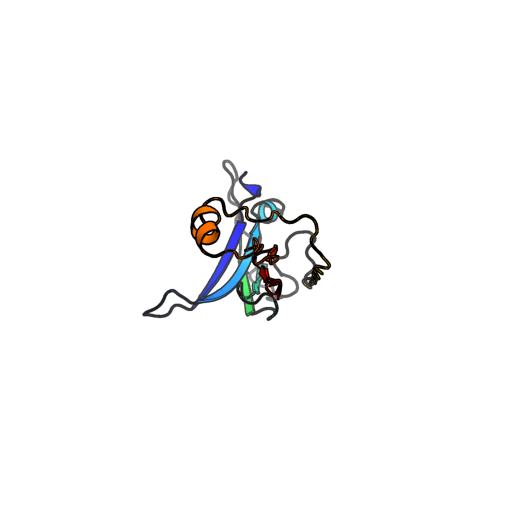 . ALA A 1 105 ? 9.518 -11.017 -7.248 1.00 70.69 105 ALA A C 1
ATOM 832 O O . ALA A 1 105 ? 9.709 -9.807 -7.119 1.00 70.69 105 ALA A O 1
ATOM 833 N N . LYS A 1 106 ? 10.379 -11.798 -7.911 1.00 77.06 106 LYS A N 1
ATOM 834 C CA . LYS A 1 106 ? 11.518 -11.271 -8.675 1.00 77.06 106 LYS A CA 1
ATOM 835 C C . LYS A 1 106 ? 11.168 -11.238 -10.158 1.00 77.06 106 LYS A C 1
ATOM 837 O O . LYS A 1 106 ? 11.205 -12.264 -10.831 1.00 77.06 106 LYS A O 1
ATOM 842 N N . TYR A 1 107 ? 10.895 -10.046 -10.679 1.00 82.44 107 TYR A N 1
ATOM 843 C CA . TYR A 1 107 ? 10.699 -9.836 -12.111 1.00 82.44 107 TYR A CA 1
ATOM 844 C C . TYR A 1 107 ? 12.051 -9.637 -12.800 1.00 82.44 107 TYR A C 1
ATOM 846 O O . TYR A 1 107 ? 12.790 -8.705 -12.486 1.00 82.44 107 TYR A O 1
ATOM 854 N N . ILE A 1 108 ? 12.390 -10.521 -13.740 1.00 87.31 108 ILE A N 1
ATOM 855 C CA . ILE A 1 108 ? 13.607 -10.413 -14.552 1.00 87.31 108 ILE A CA 1
ATOM 856 C C . ILE A 1 108 ? 13.193 -10.063 -15.977 1.00 87.31 108 ILE A C 1
ATOM 858 O O . ILE A 1 108 ? 12.654 -10.902 -16.693 1.00 87.31 108 ILE A O 1
ATOM 862 N N . VAL A 1 109 ? 13.483 -8.834 -16.402 1.00 89.56 109 VAL A N 1
ATOM 863 C CA . VAL A 1 109 ? 13.232 -8.385 -17.775 1.00 89.56 109 VAL A CA 1
ATOM 864 C C . VAL A 1 109 ? 14.538 -8.437 -18.559 1.00 89.56 109 VAL A C 1
ATOM 866 O O . VAL A 1 109 ? 15.501 -7.748 -18.224 1.00 89.56 109 VAL A O 1
ATOM 869 N N . ARG A 1 110 ? 14.585 -9.275 -19.598 1.00 92.19 110 ARG A N 1
ATOM 870 C CA . ARG A 1 110 ? 15.737 -9.400 -20.500 1.00 92.19 110 ARG A CA 1
ATOM 871 C C . ARG A 1 110 ? 15.407 -8.769 -21.843 1.00 92.19 110 ARG A C 1
ATOM 873 O O . ARG A 1 110 ? 14.458 -9.174 -22.506 1.00 92.19 110 ARG A O 1
ATOM 880 N N . ILE A 1 111 ? 16.210 -7.791 -22.241 1.00 91.50 111 ILE A N 1
ATOM 881 C CA . ILE A 1 111 ? 16.051 -7.069 -23.503 1.00 91.50 111 ILE A CA 1
ATOM 882 C C . ILE A 1 111 ? 17.092 -7.618 -24.473 1.00 91.50 111 ILE A C 1
ATOM 884 O O . ILE A 1 111 ? 18.288 -7.433 -24.265 1.00 91.50 111 ILE A O 1
ATOM 888 N N . TYR A 1 112 ? 16.633 -8.330 -25.502 1.00 90.69 112 TYR A N 1
ATOM 889 C CA . TYR A 1 112 ? 17.517 -9.031 -26.436 1.00 90.69 112 TYR A CA 1
ATOM 890 C C . TYR A 1 112 ? 17.871 -8.186 -27.660 1.00 90.69 112 TYR A C 1
ATOM 892 O O . TYR A 1 112 ? 19.047 -8.021 -27.976 1.00 90.69 112 TYR A O 1
ATOM 900 N N . ARG A 1 113 ? 16.863 -7.646 -28.352 1.00 88.69 113 ARG A N 1
ATOM 901 C CA . ARG A 1 113 ? 17.043 -6.785 -29.526 1.00 88.69 113 ARG A CA 1
ATOM 902 C C . ARG A 1 113 ? 15.811 -5.919 -29.770 1.00 88.69 113 ARG A C 1
ATOM 904 O O . ARG A 1 113 ? 14.726 -6.250 -29.298 1.00 88.69 113 ARG A O 1
ATOM 911 N N . ALA A 1 114 ? 15.996 -4.845 -30.528 1.00 86.31 114 ALA A N 1
ATOM 912 C CA . ALA A 1 114 ? 14.925 -4.026 -31.076 1.00 86.31 114 ALA A CA 1
ATOM 913 C C . ALA A 1 114 ? 15.226 -3.783 -32.558 1.00 86.31 114 ALA A C 1
ATOM 915 O O . ALA A 1 114 ? 16.268 -3.216 -32.891 1.00 86.31 114 ALA A O 1
ATOM 916 N N . ASP A 1 115 ? 14.327 -4.233 -33.428 1.00 86.56 115 ASP A N 1
ATOM 917 C CA . ASP A 1 115 ? 14.459 -4.133 -34.881 1.00 86.56 115 ASP A CA 1
ATOM 918 C C . ASP A 1 115 ? 13.525 -3.035 -35.418 1.00 86.56 115 ASP A C 1
ATOM 920 O O . ASP A 1 115 ? 12.506 -2.723 -34.805 1.00 86.56 115 ASP A O 1
ATOM 924 N N . GLY A 1 116 ? 13.863 -2.433 -36.563 1.00 83.25 116 GLY A N 1
ATOM 925 C CA . GLY A 1 116 ? 12.981 -1.462 -37.230 1.00 83.25 116 GLY A CA 1
ATOM 926 C C . GLY A 1 116 ? 12.812 -0.117 -36.511 1.00 83.25 116 GLY A C 1
ATOM 927 O O . GLY A 1 116 ? 11.824 0.574 -36.744 1.00 83.25 116 GLY A O 1
ATOM 928 N N . LEU A 1 117 ? 13.755 0.272 -35.645 1.00 80.56 117 LEU A N 1
ATOM 929 C CA . LEU A 1 117 ? 13.702 1.565 -34.958 1.00 80.56 117 LEU A CA 1
ATOM 930 C C . LEU A 1 117 ? 13.679 2.736 -35.963 1.00 80.56 117 LEU A C 1
ATOM 932 O O . LEU A 1 117 ? 14.413 2.697 -36.960 1.00 80.56 117 LEU A O 1
ATOM 936 N N . PRO A 1 118 ? 12.876 3.788 -35.703 1.00 73.56 118 PRO A N 1
ATOM 937 C CA . PRO A 1 118 ? 12.785 4.936 -36.589 1.00 73.56 118 PRO A CA 1
ATOM 938 C C . PRO A 1 118 ? 14.151 5.604 -36.710 1.00 73.56 118 PRO A C 1
ATOM 940 O O . PRO A 1 118 ? 14.806 5.922 -35.716 1.00 73.56 118 PRO A O 1
ATOM 943 N N . ARG A 1 119 ? 14.585 5.824 -37.949 1.00 68.25 119 ARG A N 1
ATOM 944 C CA . ARG A 1 119 ? 15.764 6.639 -38.228 1.00 68.25 119 ARG A CA 1
ATOM 945 C C . ARG A 1 119 ? 15.341 8.092 -38.119 1.00 68.25 119 ARG A C 1
ATOM 947 O O . ARG A 1 119 ? 14.375 8.492 -38.762 1.00 68.25 119 ARG A O 1
ATOM 954 N N . MET A 1 120 ? 16.058 8.882 -37.326 1.00 65.56 120 MET A N 1
ATOM 955 C CA . MET A 1 120 ? 15.837 10.323 -37.312 1.00 65.56 120 MET A CA 1
ATOM 956 C C . MET A 1 120 ? 16.309 10.894 -38.653 1.00 65.56 120 MET A C 1
ATOM 958 O O . MET A 1 120 ? 17.500 11.081 -38.894 1.00 65.56 120 MET A O 1
ATOM 962 N N . ASN A 1 121 ? 15.362 11.134 -39.549 1.00 57.66 121 ASN A N 1
ATOM 963 C CA . ASN A 1 121 ? 15.531 11.886 -40.779 1.00 57.66 121 ASN A CA 1
ATOM 964 C C . ASN A 1 121 ? 15.796 13.345 -40.407 1.0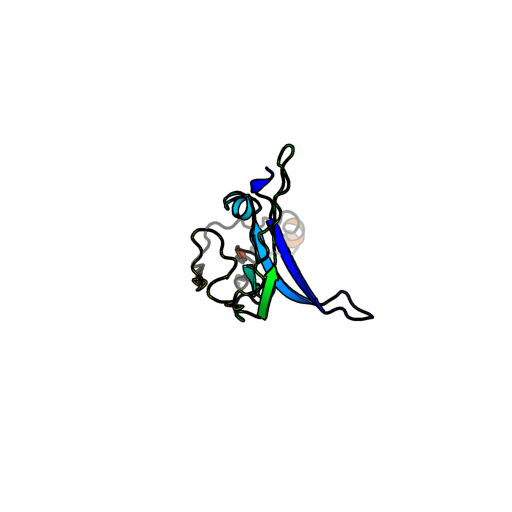0 57.66 121 ASN A C 1
ATOM 966 O O . ASN A 1 121 ? 14.894 14.119 -40.100 1.00 57.66 121 ASN A O 1
ATOM 970 N N . SER A 1 122 ? 17.073 13.717 -40.394 1.00 55.28 122 SER A N 1
ATOM 971 C CA . SER A 1 122 ? 17.516 15.062 -40.057 1.00 55.28 122 SER A CA 1
ATOM 972 C C . SER A 1 122 ? 17.206 16.048 -41.190 1.00 55.28 122 SER A C 1
ATOM 974 O O . SER A 1 122 ? 18.121 16.520 -41.859 1.00 55.28 122 SER A O 1
ATOM 976 N N . SER A 1 123 ? 15.938 16.383 -41.424 1.00 54.12 123 SER A N 1
ATOM 977 C CA . SER A 1 123 ? 15.539 17.396 -42.416 1.00 54.12 123 SER A CA 1
ATOM 978 C C . SER A 1 123 ? 16.190 18.765 -42.159 1.00 54.12 123 SER A C 1
ATOM 980 O O . SER A 1 123 ? 16.425 19.515 -43.098 1.00 54.12 123 SER A O 1
ATOM 982 N N . ILE A 1 124 ? 16.593 19.056 -40.915 1.00 53.47 124 ILE A N 1
ATOM 983 C CA . ILE A 1 124 ? 17.281 20.305 -40.541 1.00 53.47 124 ILE A CA 1
ATOM 984 C C . ILE A 1 124 ? 18.820 20.216 -40.698 1.00 53.47 124 ILE A C 1
ATOM 986 O O . ILE A 1 124 ? 19.440 21.191 -41.112 1.00 53.47 124 ILE A O 1
ATOM 990 N N . MET A 1 125 ? 19.467 19.060 -40.454 1.00 53.53 125 MET A N 1
ATOM 991 C CA . MET A 1 125 ? 20.925 18.902 -40.694 1.00 53.53 125 MET A CA 1
ATOM 992 C C . MET A 1 125 ? 21.283 18.500 -42.131 1.00 53.53 125 MET A C 1
ATOM 994 O O . MET A 1 125 ? 22.445 18.632 -42.516 1.00 53.53 125 MET A O 1
ATOM 998 N N . ALA A 1 126 ? 20.326 18.006 -42.920 1.00 52.19 126 ALA A N 1
ATOM 999 C CA . ALA A 1 126 ? 20.544 17.649 -44.322 1.00 52.19 126 ALA A CA 1
ATOM 1000 C C . ALA A 1 126 ? 20.975 18.873 -45.151 1.00 52.19 126 ALA A C 1
ATOM 1002 O O . ALA A 1 126 ? 21.907 18.777 -45.947 1.00 52.19 126 ALA A O 1
ATOM 1003 N N . ASN A 1 127 ? 20.387 20.043 -44.878 1.00 52.00 127 ASN A N 1
ATOM 1004 C CA . ASN A 1 127 ? 20.708 21.281 -45.595 1.00 52.00 127 ASN A CA 1
ATOM 1005 C C . ASN A 1 127 ? 22.067 21.877 -45.190 1.00 52.00 127 ASN A C 1
ATOM 1007 O O . ASN A 1 127 ? 22.736 22.479 -46.022 1.00 52.00 127 ASN A O 1
ATOM 1011 N N . LEU A 1 128 ? 22.516 21.674 -43.944 1.00 52.91 128 LEU A N 1
ATOM 1012 C CA . LEU A 1 128 ? 23.810 22.187 -43.474 1.00 52.91 128 LEU A CA 1
ATOM 1013 C C . LEU A 1 128 ? 24.989 21.273 -43.871 1.00 52.91 128 LEU A C 1
ATOM 1015 O O . LEU A 1 128 ? 26.110 21.744 -44.042 1.00 52.91 128 LEU A O 1
ATOM 1019 N N . LYS A 1 129 ? 24.752 19.965 -44.051 1.00 51.12 129 LYS A N 1
ATOM 1020 C CA . LYS A 1 129 ? 25.794 18.976 -44.399 1.00 51.12 129 LYS A CA 1
ATOM 1021 C C . LYS A 1 129 ? 25.961 18.722 -45.895 1.00 51.12 129 LYS A C 1
ATOM 1023 O O . LYS A 1 129 ? 27.004 18.197 -46.281 1.00 51.12 129 LYS A O 1
ATOM 1028 N N . HIS A 1 130 ? 25.018 19.153 -46.737 1.00 52.53 130 HIS A N 1
ATOM 1029 C CA . HIS A 1 130 ? 25.222 19.176 -48.191 1.00 52.53 130 HIS A CA 1
ATOM 1030 C C . HIS A 1 130 ? 26.413 20.062 -48.605 1.00 52.53 130 HIS A C 1
ATOM 1032 O O . HIS A 1 130 ? 27.026 19.808 -49.636 1.00 52.53 130 HIS A O 1
ATOM 1038 N N . ALA A 1 131 ? 26.798 21.032 -47.768 1.00 53.78 131 ALA A N 1
ATOM 1039 C CA . ALA A 1 131 ? 27.996 21.849 -47.960 1.00 53.78 131 ALA A CA 1
ATOM 1040 C C . ALA A 1 131 ? 29.322 21.133 -47.603 1.00 53.78 131 ALA A C 1
ATOM 1042 O O . ALA A 1 131 ? 30.385 21.642 -47.941 1.00 53.78 131 ALA A O 1
ATOM 1043 N N . PHE A 1 132 ? 29.287 19.963 -46.944 1.00 56.78 132 PHE A N 1
ATOM 1044 C CA . PHE A 1 132 ? 30.481 19.270 -46.419 1.00 56.78 132 PHE A CA 1
ATOM 1045 C C . PHE A 1 132 ? 30.592 17.777 -46.803 1.00 56.78 132 PHE A C 1
ATOM 1047 O O . PHE A 1 132 ? 31.419 17.060 -46.245 1.00 56.78 132 PHE A O 1
ATOM 1054 N N . GLY A 1 133 ? 29.790 17.288 -47.756 1.00 51.34 133 GLY A N 1
ATOM 1055 C CA . GLY A 1 133 ? 30.049 16.037 -48.498 1.00 51.34 133 GLY A CA 1
ATOM 1056 C C . GLY A 1 133 ? 30.038 14.707 -47.721 1.00 51.34 133 GLY A C 1
ATOM 1057 O O . GLY A 1 133 ? 30.407 13.679 -48.283 1.00 51.34 133 GLY A O 1
ATOM 1058 N N . GLY A 1 134 ? 29.637 14.681 -46.448 1.00 57.53 134 GLY A N 1
ATOM 1059 C CA . GLY A 1 134 ? 29.616 13.451 -45.645 1.00 57.53 134 GLY A CA 1
ATOM 1060 C C . GLY A 1 134 ? 28.330 12.623 -45.819 1.00 57.53 134 GLY A C 1
ATOM 1061 O O . GLY A 1 134 ? 27.253 13.209 -45.945 1.00 57.53 134 GLY A O 1
ATOM 1062 N N . PRO A 1 135 ? 28.391 11.275 -45.760 1.00 56.31 135 PRO A N 1
ATOM 1063 C CA . PRO A 1 135 ? 27.201 10.428 -45.835 1.00 56.31 135 PRO A CA 1
ATOM 1064 C C . PRO A 1 135 ? 26.247 10.678 -44.649 1.00 56.31 135 PRO A C 1
ATOM 1066 O O . PRO A 1 135 ? 26.700 11.025 -43.548 1.00 56.31 135 PRO A O 1
ATOM 1069 N N . PRO A 1 136 ? 24.925 10.491 -44.834 1.00 56.44 136 PRO A N 1
ATOM 1070 C CA . PRO A 1 136 ? 23.944 10.675 -43.771 1.00 56.44 136 PRO A CA 1
ATOM 1071 C C . PRO A 1 136 ? 24.207 9.686 -42.628 1.00 56.44 136 PRO A C 1
ATOM 1073 O O . PRO A 1 136 ? 24.188 8.471 -42.814 1.00 56.44 136 PRO A O 1
ATOM 1076 N N . LYS A 1 137 ? 24.469 10.218 -41.430 1.00 59.88 137 LYS A N 1
ATOM 1077 C CA . LYS A 1 137 ? 24.649 9.431 -40.204 1.00 59.88 137 LYS A CA 1
ATOM 1078 C C . LYS A 1 137 ? 23.309 9.308 -39.483 1.00 59.88 137 LYS A C 1
ATOM 1080 O O . LYS A 1 137 ? 22.690 10.328 -39.185 1.00 59.88 137 LYS A O 1
ATOM 1085 N N . ASP A 1 138 ? 22.902 8.079 -39.167 1.00 60.03 138 ASP A N 1
ATOM 1086 C CA . ASP A 1 138 ? 21.792 7.815 -38.245 1.00 60.03 138 ASP A CA 1
ATOM 1087 C C . ASP A 1 138 ? 22.155 8.401 -36.868 1.00 60.03 138 ASP A C 1
ATOM 1089 O O . ASP A 1 138 ? 23.077 7.931 -36.207 1.00 60.03 138 ASP A O 1
ATOM 1093 N N . LEU A 1 139 ? 21.444 9.444 -36.444 1.00 65.81 139 LEU A N 1
ATOM 1094 C CA . LEU A 1 139 ? 21.693 10.203 -35.208 1.00 65.81 139 LEU A CA 1
ATOM 1095 C C . LEU A 1 139 ? 20.867 9.682 -34.019 1.00 65.81 139 LEU A C 1
ATOM 1097 O O . LEU A 1 139 ? 20.450 10.458 -33.163 1.00 65.81 139 LEU A O 1
ATOM 1101 N N . VAL A 1 140 ? 20.559 8.386 -33.995 1.00 70.19 140 VAL A N 1
ATOM 1102 C CA . VAL A 1 140 ? 19.700 7.806 -32.956 1.00 70.19 140 VAL A CA 1
ATOM 1103 C C . VAL A 1 140 ? 20.555 7.051 -31.948 1.00 70.19 140 VAL A C 1
ATOM 1105 O O . VAL A 1 140 ? 21.312 6.158 -32.322 1.00 70.19 140 VAL A O 1
ATOM 1108 N N . ASP A 1 141 ? 20.364 7.392 -30.675 1.00 81.31 141 ASP A N 1
ATOM 1109 C CA . ASP A 1 141 ? 20.987 6.777 -29.502 1.00 81.31 141 ASP A CA 1
ATOM 1110 C C . ASP A 1 141 ? 19.921 5.983 -28.712 1.00 81.31 141 ASP A C 1
ATOM 1112 O O . ASP A 1 141 ? 19.433 6.442 -27.674 1.00 81.31 141 ASP A O 1
ATOM 1116 N N . PRO A 1 142 ? 19.477 4.811 -29.209 1.00 85.62 142 PRO A N 1
ATOM 1117 C CA . PRO A 1 142 ? 18.386 4.076 -28.588 1.00 85.62 142 PRO A CA 1
ATOM 1118 C C . PRO A 1 142 ? 18.799 3.438 -27.256 1.00 85.62 142 PRO A C 1
ATOM 1120 O O . PRO A 1 142 ? 19.903 2.907 -27.095 1.00 85.62 142 PRO A O 1
ATOM 1123 N N . TYR A 1 143 ? 17.851 3.431 -26.323 1.00 90.56 143 TYR A N 1
ATOM 1124 C CA . TYR A 1 143 ? 17.882 2.673 -25.076 1.00 90.56 143 TYR A CA 1
ATOM 1125 C C . TYR A 1 143 ? 16.459 2.223 -24.729 1.00 90.56 143 TYR A C 1
ATOM 1127 O O . TYR A 1 143 ? 15.482 2.761 -25.250 1.00 90.56 143 TYR A O 1
ATOM 1135 N N . VAL A 1 144 ? 16.339 1.242 -23.840 1.00 93.56 144 VAL A N 1
ATOM 1136 C CA . VAL A 1 144 ? 15.047 0.780 -23.327 1.00 93.56 144 VAL A CA 1
ATOM 1137 C C . VAL A 1 144 ? 14.933 1.161 -21.861 1.00 93.56 144 VAL A C 1
ATOM 1139 O O . VAL A 1 144 ? 15.865 0.944 -21.084 1.00 93.56 144 VAL A O 1
ATOM 1142 N N . GLN A 1 145 ? 13.781 1.713 -21.489 1.00 94.50 145 GLN A N 1
ATOM 1143 C CA . GLN A 1 145 ? 13.392 1.936 -20.104 1.00 94.50 145 GLN A CA 1
ATOM 1144 C C . GLN A 1 145 ? 12.280 0.957 -19.735 1.00 94.50 145 GLN A C 1
ATOM 1146 O O . GLN A 1 145 ? 11.289 0.838 -20.451 1.00 94.50 145 GLN A O 1
ATOM 1151 N N . VAL A 1 146 ? 12.443 0.279 -18.606 1.00 93.75 146 VAL A N 1
ATOM 1152 C CA . VAL A 1 146 ? 11.428 -0.586 -18.004 1.00 93.75 146 VAL A CA 1
ATOM 1153 C C . VAL A 1 146 ? 10.988 0.065 -16.703 1.00 93.75 146 VAL A C 1
ATOM 1155 O O . VAL A 1 146 ? 11.831 0.468 -15.899 1.00 93.75 146 VAL A O 1
ATOM 1158 N N . SER A 1 147 ? 9.681 0.173 -16.486 1.00 89.44 147 SER A N 1
ATOM 1159 C CA . SER A 1 147 ? 9.122 0.742 -15.261 1.00 89.44 147 SER A CA 1
ATOM 1160 C C . SER A 1 147 ? 7.996 -0.144 -14.740 1.00 89.44 147 SER A C 1
ATOM 1162 O O . SER A 1 147 ? 7.092 -0.498 -15.492 1.00 89.44 147 SER A O 1
ATOM 1164 N N . PHE A 1 148 ? 8.060 -0.521 -13.465 1.00 82.75 148 PHE A N 1
ATOM 1165 C CA . PHE A 1 148 ? 7.059 -1.364 -12.811 1.00 82.75 148 PHE A CA 1
ATOM 1166 C C . PHE A 1 148 ? 6.998 -1.045 -11.317 1.00 82.75 148 PHE A C 1
ATOM 1168 O O . PHE A 1 148 ? 8.037 -0.969 -10.667 1.00 82.75 148 PHE A O 1
ATOM 1175 N N . ALA A 1 149 ? 5.789 -0.862 -10.777 1.00 74.12 149 ALA A N 1
ATOM 1176 C CA . ALA A 1 149 ? 5.551 -0.615 -9.349 1.00 74.12 149 ALA A CA 1
ATOM 1177 C C . ALA A 1 149 ? 6.440 0.494 -8.732 1.00 74.12 149 ALA A C 1
ATOM 1179 O O . ALA A 1 149 ? 6.937 0.358 -7.620 1.00 74.12 149 ALA A O 1
ATOM 1180 N N . GLY A 1 150 ? 6.674 1.586 -9.470 1.00 70.06 150 GLY A N 1
ATOM 1181 C CA . GLY A 1 150 ? 7.523 2.705 -9.030 1.00 70.06 150 GLY A CA 1
ATOM 1182 C C . GLY A 1 150 ? 9.030 2.498 -9.228 1.00 70.06 150 GLY A C 1
ATOM 1183 O O . GLY A 1 150 ? 9.786 3.464 -9.163 1.00 70.06 150 GLY A O 1
ATOM 1184 N N . LEU A 1 151 ? 9.477 1.284 -9.555 1.00 78.06 151 LEU A N 1
ATOM 1185 C CA . LEU A 1 151 ? 10.863 1.007 -9.924 1.00 78.06 151 LEU A CA 1
ATOM 1186 C C . LEU A 1 151 ? 11.097 1.322 -11.401 1.00 78.06 151 LEU A C 1
ATOM 1188 O O . LEU A 1 151 ? 10.232 1.081 -12.246 1.00 78.06 151 LEU A O 1
ATOM 1192 N N . CYS A 1 152 ? 12.289 1.821 -11.723 1.00 88.31 152 CYS A N 1
ATOM 1193 C CA . CYS A 1 152 ? 12.688 2.151 -13.085 1.00 88.31 152 CYS A CA 1
ATOM 1194 C C . CYS A 1 152 ? 14.114 1.665 -13.365 1.00 88.31 152 CYS A C 1
ATOM 1196 O O . CYS A 1 152 ? 15.032 1.938 -12.595 1.00 88.31 152 CYS A O 1
ATOM 1198 N N . GLY A 1 153 ? 14.296 0.960 -14.481 1.00 88.75 153 GLY A N 1
ATOM 1199 C CA . GLY A 1 153 ? 15.591 0.504 -14.975 1.00 88.75 153 GLY A CA 1
ATOM 1200 C C . GLY A 1 153 ? 15.787 0.904 -16.433 1.00 88.75 153 GLY A C 1
ATOM 1201 O O . GLY A 1 153 ? 14.826 0.976 -17.201 1.00 88.75 153 GLY A O 1
ATOM 1202 N N . ARG A 1 154 ? 17.034 1.167 -16.829 1.00 93.50 154 ARG A N 1
ATOM 1203 C CA . ARG A 1 154 ? 17.396 1.520 -18.208 1.00 93.50 154 ARG A CA 1
ATOM 1204 C C . ARG A 1 154 ? 18.540 0.649 -18.699 1.00 93.50 154 ARG A C 1
ATOM 1206 O O . ARG A 1 154 ? 19.454 0.341 -17.937 1.00 93.50 154 ARG A O 1
ATOM 1213 N N . THR A 1 155 ? 18.510 0.283 -19.976 1.00 92.19 155 THR A N 1
ATOM 1214 C CA . THR A 1 155 ? 19.689 -0.289 -20.636 1.00 92.19 155 THR A CA 1
ATOM 1215 C C . THR A 1 155 ? 20.738 0.792 -20.870 1.00 92.19 155 THR A C 1
ATOM 1217 O O . THR A 1 155 ? 20.432 1.986 -20.882 1.00 92.19 155 THR A O 1
ATOM 1220 N N . SER A 1 156 ? 21.975 0.378 -21.136 1.00 89.69 156 SER A N 1
ATOM 1221 C CA . SER A 1 156 ? 22.942 1.274 -21.762 1.00 89.69 156 SER A CA 1
ATOM 1222 C C . SER A 1 156 ? 22.444 1.735 -23.138 1.00 89.69 156 SER A C 1
ATOM 1224 O O . SER A 1 156 ? 21.624 1.076 -23.787 1.00 89.69 156 SER A O 1
ATOM 1226 N N . VAL A 1 157 ? 22.945 2.889 -23.572 1.00 86.94 157 VAL A N 1
ATOM 1227 C CA . VAL A 1 157 ? 22.684 3.436 -24.904 1.00 86.94 157 VAL A CA 1
ATOM 1228 C C . VAL A 1 157 ? 23.501 2.657 -25.929 1.00 86.94 157 VAL A C 1
ATOM 1230 O O . VAL A 1 157 ? 24.725 2.544 -25.802 1.00 86.94 157 VAL A O 1
ATOM 1233 N N . LYS A 1 158 ? 22.849 2.146 -26.975 1.00 76.62 158 LYS A N 1
ATOM 1234 C CA . LYS A 1 158 ? 23.547 1.545 -28.116 1.00 76.62 158 LYS A CA 1
ATOM 1235 C C . LYS A 1 158 ? 23.917 2.630 -29.121 1.00 76.62 158 LYS A C 1
ATOM 1237 O O . LYS A 1 158 ? 23.130 2.961 -29.997 1.00 76.62 158 LYS A O 1
ATOM 1242 N N . LYS A 1 159 ? 25.145 3.137 -29.021 1.00 66.81 159 LYS A N 1
ATOM 1243 C CA . LYS A 1 159 ? 25.732 3.990 -30.060 1.00 66.81 159 LYS A CA 1
ATOM 1244 C C . LYS A 1 159 ? 26.149 3.118 -31.243 1.00 66.81 159 LYS A C 1
ATOM 1246 O O . LYS A 1 159 ? 26.848 2.120 -31.049 1.00 66.81 159 LYS A O 1
ATOM 1251 N N . LYS A 1 160 ? 25.750 3.480 -32.465 1.00 60.47 160 LYS A N 1
ATOM 1252 C CA . LYS A 1 160 ? 26.420 2.952 -33.660 1.00 60.47 160 LYS A CA 1
ATOM 1253 C C . LYS A 1 160 ? 27.815 3.582 -33.697 1.00 60.47 160 LYS A C 1
ATOM 1255 O O . LYS A 1 160 ? 27.945 4.759 -34.022 1.00 60.47 160 LYS A O 1
ATOM 1260 N N . PHE A 1 161 ? 28.843 2.827 -33.310 1.00 47.94 161 PHE A N 1
ATOM 1261 C CA . PHE A 1 161 ? 30.209 3.169 -33.698 1.00 47.94 161 PHE A CA 1
ATOM 1262 C C . PHE A 1 161 ? 30.261 3.036 -35.222 1.00 47.94 161 PHE A C 1
ATOM 1264 O O . PHE A 1 161 ? 29.874 1.997 -35.757 1.00 47.94 161 PHE A O 1
ATOM 1271 N N . LEU A 1 162 ? 30.587 4.143 -35.886 1.00 39.72 162 LEU A N 1
ATOM 1272 C CA . LEU A 1 162 ? 30.848 4.183 -37.322 1.00 39.72 162 LEU A CA 1
ATOM 1273 C C . LEU A 1 162 ? 32.056 3.327 -37.672 1.00 39.72 162 LEU A C 1
ATOM 1275 O O . LEU A 1 162 ? 33.012 3.348 -36.864 1.00 39.72 162 LEU A O 1
#

pLDDT: mean 79.2, std 13.62, range [39.72, 94.69]

Secondary structure (DSSP, 8-state):
--TTPEEEEEEEEEETTEEEEEEEEEEEEHHHHHTSGGGEEEEEEEEEE-SS-TTS-EEEEEEEEEE---TT---PPPP--SS----TTTTB---TT--SS--------------SPPP---HHHHHHHTTTTPPPP-------EEEETTEEEEPPP-----

Organism: Lepeophtheirus salmonis (NCBI:txid72036)

Sequence (162 aa):
MLYDKIITLSVLQRHFLRTGKILGSFKLDVATVMSQEDHQFYHKWALLTDPDDITGGPKGYLKCDINVITKGDAVKIPPKSERDEDDIEANLLLPDGVPAERQRAKYIVRIYRADGLPRMNSSIMANLKHAFGGPPKDLVDPYVQVSFAGLCGRTSVKKKFL